Protein AF-A0A4D5REA8-F1 (afdb_monomer_lite)

InterPro domains:
  IPR026627 NADH dehydrogenase [ubiquinone] 1 beta subcomplex subunit 2, animal type [PF14813] (30-93)
  IPR026627 NADH dehydrogenase [ubiquinone] 1 beta subcomplex subunit 2, animal type [PTHR15223] (17-91)

Sequence (94 aa):
MLGSLVRSVARTRMTVKPVMQTIKRSSHDGTWYYRTPPKVNKLDEQLANVLFTFMWFWVFYHVITDYQHLTGHYIRPDGTKWTDEELGIPPLDD

Structure (mmCIF, N/CA/C/O backbone):
data_AF-A0A4D5REA8-F1
#
_entry.id   AF-A0A4D5REA8-F1
#
loop_
_atom_site.group_PDB
_atom_site.id
_atom_site.type_symbol
_atom_site.label_atom_id
_atom_site.label_alt_id
_atom_site.label_comp_id
_atom_site.label_asym_id
_atom_site.label_entity_id
_atom_site.label_seq_id
_atom_site.pdbx_PDB_ins_code
_atom_site.Cartn_x
_atom_site.Cartn_y
_atom_site.Cartn_z
_atom_site.occupancy
_atom_site.B_iso_or_equiv
_atom_site.auth_seq_id
_atom_sit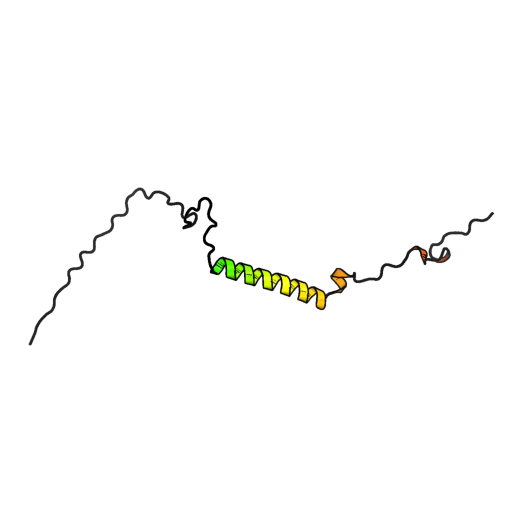e.auth_comp_id
_atom_site.auth_asym_id
_atom_site.auth_atom_id
_atom_site.pdbx_PDB_model_num
ATOM 1 N N . MET A 1 1 ? 66.738 28.137 -30.137 1.00 44.62 1 MET A N 1
ATOM 2 C CA . MET A 1 1 ? 66.410 27.358 -31.352 1.00 44.62 1 MET A CA 1
ATOM 3 C C . MET A 1 1 ? 65.010 26.783 -31.141 1.00 44.62 1 MET A C 1
ATOM 5 O O . MET A 1 1 ? 64.891 25.774 -30.475 1.00 44.62 1 MET A O 1
ATOM 9 N N . LEU A 1 2 ? 63.928 27.560 -31.266 1.00 51.62 2 LEU A N 1
ATOM 10 C CA . LEU A 1 2 ? 63.256 28.041 -32.489 1.00 51.62 2 LEU A CA 1
ATOM 11 C C . LEU A 1 2 ? 62.746 26.885 -33.374 1.00 51.62 2 LEU A C 1
ATOM 13 O O . LEU A 1 2 ? 63.517 26.295 -34.118 1.00 51.62 2 LEU A O 1
ATOM 17 N N . GLY A 1 3 ? 61.440 26.607 -33.281 1.00 49.19 3 GLY A N 1
ATOM 18 C CA . GLY A 1 3 ? 60.688 25.666 -34.122 1.00 49.19 3 GLY A CA 1
ATOM 19 C C . GLY A 1 3 ? 59.684 24.880 -33.269 1.00 49.19 3 GLY A C 1
ATOM 20 O O . GLY A 1 3 ? 60.092 24.161 -32.376 1.00 49.19 3 GLY A O 1
ATOM 21 N N . SER A 1 4 ? 58.367 24.960 -33.423 1.00 58.00 4 SER A N 1
ATOM 22 C CA . SER A 1 4 ? 57.545 25.460 -34.519 1.00 58.00 4 SER A CA 1
ATOM 23 C C . SER A 1 4 ? 56.154 25.814 -33.969 1.00 58.00 4 SER A C 1
ATOM 25 O O . SER A 1 4 ? 55.570 25.075 -33.181 1.00 58.00 4 SER A O 1
ATOM 27 N N . LEU A 1 5 ? 55.635 26.977 -34.360 1.00 59.62 5 LEU A N 1
ATOM 28 C CA . LEU A 1 5 ? 54.291 27.448 -34.026 1.00 59.62 5 LEU A CA 1
ATOM 29 C C . LEU A 1 5 ? 53.382 27.129 -35.217 1.00 59.62 5 LEU A C 1
ATOM 31 O O . LEU A 1 5 ? 53.312 27.896 -36.176 1.00 59.62 5 LEU A O 1
ATOM 35 N N . VAL A 1 6 ? 52.700 25.986 -35.181 1.00 63.47 6 VAL A N 1
ATOM 36 C CA . VAL A 1 6 ? 51.666 25.659 -36.170 1.00 63.47 6 VAL A CA 1
ATOM 37 C C . VAL A 1 6 ? 50.366 26.328 -35.725 1.00 63.47 6 VAL A C 1
ATOM 39 O O . VAL A 1 6 ? 49.702 25.878 -34.793 1.00 63.47 6 VAL A O 1
ATOM 42 N N . ARG A 1 7 ? 50.004 27.444 -36.370 1.00 60.50 7 ARG A N 1
ATOM 43 C CA . ARG A 1 7 ? 48.693 28.085 -36.183 1.00 60.50 7 ARG A CA 1
ATOM 44 C C . ARG A 1 7 ? 47.619 27.234 -36.850 1.00 60.50 7 ARG A C 1
ATOM 46 O O . ARG A 1 7 ? 47.484 27.233 -38.070 1.00 60.50 7 ARG A O 1
ATOM 53 N N . SER A 1 8 ? 46.834 26.544 -36.033 1.00 65.00 8 SER A N 1
ATOM 54 C CA . SER A 1 8 ? 45.557 25.967 -36.445 1.00 65.00 8 SER A CA 1
ATOM 55 C C . SER A 1 8 ? 44.561 27.100 -36.708 1.00 65.00 8 SER A C 1
ATOM 57 O O . SER A 1 8 ? 44.146 27.803 -35.787 1.00 65.00 8 SER A O 1
ATOM 59 N N . VAL A 1 9 ? 44.196 27.310 -37.973 1.00 66.38 9 VAL A N 1
ATOM 60 C CA . VAL A 1 9 ? 43.084 28.194 -38.340 1.00 66.38 9 VAL A CA 1
ATOM 61 C C . VAL A 1 9 ? 41.794 27.394 -38.182 1.00 66.38 9 VAL A C 1
ATOM 63 O O . VAL A 1 9 ? 41.386 26.652 -39.077 1.00 66.38 9 VAL A O 1
ATOM 66 N N . ALA A 1 10 ? 41.145 27.532 -37.027 1.00 64.56 10 ALA A N 1
ATOM 67 C CA . ALA A 1 10 ? 39.793 27.033 -36.836 1.00 64.56 10 ALA A CA 1
ATOM 68 C C . ALA A 1 10 ? 38.840 27.854 -37.719 1.00 64.56 10 ALA A C 1
ATOM 70 O O . ALA A 1 10 ? 38.573 29.026 -37.459 1.00 64.56 10 ALA A O 1
ATOM 71 N N . ARG A 1 11 ? 38.331 27.247 -38.796 1.00 65.31 11 ARG A N 1
ATOM 72 C CA . ARG A 1 11 ? 37.222 27.817 -39.568 1.00 65.31 11 ARG A CA 1
ATOM 73 C C . ARG A 1 11 ? 35.955 27.705 -38.728 1.00 65.31 11 ARG A C 1
ATOM 75 O O . ARG A 1 11 ? 35.306 26.662 -38.725 1.00 65.31 11 ARG A O 1
ATOM 82 N N . THR A 1 12 ? 35.598 28.772 -38.022 1.00 64.50 12 THR A N 1
ATOM 83 C CA . THR A 1 12 ? 34.307 28.864 -37.337 1.00 64.50 12 THR A CA 1
ATOM 84 C C . THR A 1 12 ? 33.213 28.934 -38.397 1.00 64.50 12 THR A C 1
ATOM 86 O O . THR A 1 12 ? 32.947 29.981 -38.984 1.00 64.50 12 THR A O 1
ATOM 89 N N . ARG A 1 13 ? 32.599 27.791 -38.707 1.00 66.12 13 ARG A N 1
ATOM 90 C CA . ARG A 1 13 ? 31.448 27.733 -39.606 1.00 66.12 13 ARG A CA 1
ATOM 91 C C . ARG A 1 13 ? 30.261 28.329 -38.847 1.00 66.12 13 ARG A C 1
ATOM 93 O O . ARG A 1 13 ? 29.695 27.674 -37.975 1.00 66.12 13 ARG A O 1
ATOM 100 N N . MET A 1 14 ? 29.914 29.584 -39.131 1.00 63.69 14 MET A N 1
ATOM 101 C CA . MET A 1 14 ? 28.695 30.183 -38.586 1.00 63.69 14 MET A CA 1
ATOM 102 C C . MET A 1 14 ? 27.501 29.335 -39.030 1.00 63.69 14 MET A C 1
ATOM 104 O O . MET A 1 14 ? 27.218 29.208 -40.221 1.00 63.69 14 MET A O 1
ATOM 108 N N . THR A 1 15 ? 26.836 28.701 -38.068 1.00 70.69 15 THR A N 1
ATOM 109 C CA . THR A 1 15 ? 25.658 27.874 -38.332 1.00 70.69 15 THR A CA 1
ATOM 110 C C . THR A 1 15 ? 24.465 28.808 -38.485 1.00 70.69 15 THR A C 1
ATOM 112 O O . THR A 1 15 ? 23.892 29.260 -37.496 1.00 70.69 15 THR A O 1
ATOM 115 N N . VAL A 1 16 ? 24.118 29.135 -39.730 1.00 70.75 16 VAL A N 1
ATOM 116 C CA . VAL A 1 16 ? 22.901 2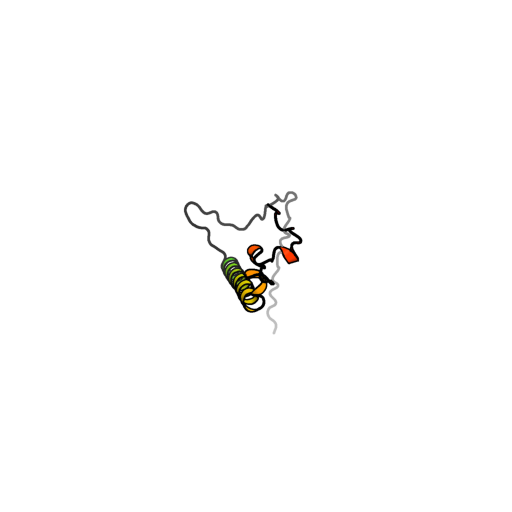9.890 -40.050 1.00 70.75 16 VAL A CA 1
ATOM 117 C C . VAL A 1 16 ? 21.706 29.005 -39.701 1.00 70.75 16 VAL A C 1
ATOM 119 O O . VAL A 1 16 ? 21.484 27.976 -40.340 1.00 70.75 16 VAL A O 1
ATOM 122 N N . LYS A 1 17 ? 20.960 29.362 -38.652 1.00 68.50 17 LYS A N 1
ATOM 123 C CA . LYS A 1 17 ? 19.714 28.665 -38.312 1.00 68.50 17 LYS A CA 1
ATOM 124 C C . LYS A 1 17 ? 18.625 29.092 -39.309 1.00 68.50 17 LYS A C 1
ATOM 126 O O . LYS A 1 17 ? 18.482 30.291 -39.542 1.00 68.50 17 LYS A O 1
ATOM 131 N N . PRO A 1 18 ? 17.876 28.153 -39.912 1.00 74.94 18 PRO A N 1
ATOM 132 C CA . PRO A 1 18 ? 16.842 28.493 -40.884 1.00 74.94 18 PRO A CA 1
ATOM 133 C C . PRO A 1 18 ? 15.679 29.240 -40.215 1.00 74.94 18 PRO A C 1
ATOM 135 O O . PRO A 1 18 ? 15.299 28.920 -39.090 1.00 74.94 18 PRO A O 1
ATOM 138 N N . VAL A 1 19 ? 15.105 30.208 -40.940 1.00 74.25 19 VAL A N 1
ATOM 139 C CA . VAL A 1 19 ? 14.015 31.105 -40.493 1.00 74.25 19 VAL A CA 1
ATOM 140 C C . VAL A 1 19 ? 12.754 30.343 -40.065 1.00 74.25 19 VAL A C 1
ATOM 142 O O . VAL A 1 19 ? 12.007 30.819 -39.216 1.00 74.25 19 VAL A O 1
ATOM 145 N N . MET A 1 20 ? 12.535 29.136 -40.593 1.00 72.38 20 MET A N 1
ATOM 146 C CA . MET A 1 20 ? 11.404 28.289 -40.229 1.00 72.38 20 MET A CA 1
ATOM 147 C C . MET A 1 20 ? 11.898 27.034 -39.508 1.00 72.38 20 MET A C 1
ATOM 149 O O . MET A 1 20 ? 12.330 26.064 -40.130 1.00 72.38 20 MET A O 1
ATOM 153 N N . GLN A 1 21 ? 11.845 27.049 -38.177 1.00 71.44 21 GLN A N 1
ATOM 154 C CA . GLN A 1 21 ? 12.022 25.839 -37.380 1.00 71.44 21 GLN A CA 1
ATOM 155 C C . GLN A 1 21 ? 10.660 25.157 -37.232 1.00 71.44 21 GLN A C 1
ATOM 157 O O . GLN A 1 21 ? 9.743 25.708 -36.630 1.00 71.44 21 GLN A O 1
ATOM 162 N N . THR A 1 22 ? 10.513 23.954 -37.792 1.00 75.81 22 THR A N 1
ATOM 163 C CA . THR A 1 22 ? 9.340 23.113 -37.511 1.00 75.81 22 THR A CA 1
ATOM 164 C C . THR A 1 22 ? 9.280 22.831 -36.013 1.00 75.81 22 THR A C 1
ATOM 166 O O . THR A 1 22 ? 10.289 22.456 -35.411 1.00 75.81 22 THR A O 1
ATOM 169 N N . ILE A 1 23 ? 8.096 22.986 -35.416 1.00 73.44 23 ILE A N 1
ATOM 170 C CA . ILE A 1 23 ? 7.838 22.623 -34.021 1.00 73.44 23 ILE A CA 1
ATOM 171 C C . ILE A 1 23 ? 8.017 21.104 -33.895 1.00 73.44 23 ILE A C 1
ATOM 173 O O . ILE A 1 23 ? 7.115 20.325 -34.203 1.00 73.44 23 ILE A O 1
ATOM 177 N N . LYS A 1 24 ? 9.201 20.662 -33.461 1.00 71.25 24 LYS A N 1
ATOM 178 C CA . LYS A 1 24 ? 9.440 19.262 -33.106 1.00 71.25 24 LYS A CA 1
ATOM 179 C C . LYS A 1 24 ? 8.760 19.015 -31.763 1.00 71.25 24 LYS A C 1
ATOM 181 O O . LYS A 1 24 ? 9.245 19.480 -30.735 1.00 71.25 24 LYS A O 1
ATOM 186 N N . ARG A 1 25 ? 7.641 18.284 -31.757 1.00 67.81 25 ARG A N 1
ATOM 187 C CA . ARG A 1 25 ? 7.055 17.780 -30.509 1.00 67.81 25 ARG A CA 1
ATOM 188 C C . ARG A 1 25 ? 8.057 16.828 -29.859 1.00 67.81 25 ARG A C 1
ATOM 190 O O . ARG A 1 25 ? 8.303 15.740 -30.365 1.00 67.81 25 ARG A O 1
ATOM 197 N N . SER A 1 26 ? 8.627 17.236 -28.732 1.00 65.06 26 SER A N 1
ATOM 198 C CA . SER A 1 26 ? 9.420 16.388 -27.836 1.00 65.06 26 SER A CA 1
ATOM 199 C C . SER A 1 26 ? 8.510 15.501 -26.979 1.00 65.06 26 SER A C 1
ATOM 201 O O . SER A 1 26 ? 8.683 15.391 -25.768 1.00 65.06 26 SER A O 1
ATOM 203 N N . SER A 1 27 ? 7.478 14.917 -27.587 1.00 62.41 27 SER A N 1
ATOM 204 C CA . SER A 1 27 ? 6.582 13.981 -26.920 1.00 62.41 27 SER A CA 1
ATOM 205 C C . SER A 1 27 ? 7.282 12.630 -26.845 1.00 62.41 27 SER A C 1
ATOM 207 O O . SER A 1 27 ? 7.118 11.834 -27.759 1.00 62.41 27 SER A O 1
ATOM 209 N N . HIS A 1 28 ? 8.060 12.441 -25.774 1.00 60.09 28 HIS A N 1
ATOM 210 C CA . HIS A 1 28 ? 8.781 11.227 -25.380 1.00 60.09 28 HIS A CA 1
ATOM 211 C C . HIS A 1 28 ? 9.749 10.682 -26.450 1.00 60.09 28 HIS A C 1
ATOM 213 O O . HIS A 1 28 ? 9.377 10.430 -27.591 1.00 60.09 28 HIS A O 1
ATOM 219 N N . ASP A 1 29 ? 11.004 10.422 -26.087 1.00 60.25 29 ASP A N 1
ATOM 220 C CA . ASP A 1 29 ? 11.995 9.775 -26.972 1.00 60.25 29 ASP A CA 1
ATOM 221 C C . ASP A 1 29 ? 11.711 8.256 -27.105 1.00 60.25 29 ASP A C 1
ATOM 223 O O . ASP A 1 29 ? 12.575 7.394 -26.962 1.00 60.25 29 ASP A O 1
ATOM 227 N N . GLY A 1 30 ? 10.426 7.912 -27.243 1.00 66.88 30 GLY A N 1
ATOM 228 C CA . GLY A 1 30 ? 9.886 6.570 -27.134 1.00 66.88 30 GLY A CA 1
ATOM 229 C C . GLY A 1 30 ? 10.010 5.820 -28.448 1.00 66.88 30 GLY A C 1
ATOM 230 O O . GLY A 1 30 ? 9.375 6.160 -29.445 1.00 66.88 30 GLY A O 1
ATOM 231 N N . THR A 1 31 ? 10.804 4.757 -28.433 1.00 73.44 31 THR A N 1
ATOM 232 C CA . THR A 1 31 ? 10.768 3.724 -29.469 1.00 73.44 31 THR A CA 1
ATOM 233 C C . THR A 1 31 ? 9.361 3.122 -29.517 1.00 73.44 31 THR A C 1
ATOM 235 O O . THR A 1 31 ? 8.777 2.830 -28.476 1.00 73.44 31 THR A O 1
ATOM 238 N N . TRP A 1 32 ? 8.799 2.951 -30.713 1.00 77.12 32 TRP A N 1
ATOM 239 C CA . TRP A 1 32 ? 7.482 2.337 -30.888 1.00 77.12 32 TRP A CA 1
ATOM 240 C C . TRP A 1 32 ? 7.609 0.81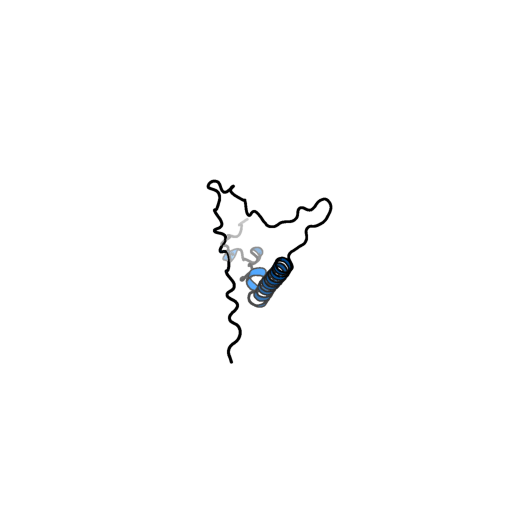4 -30.841 1.00 77.12 32 TRP A C 1
ATOM 242 O O . TRP A 1 32 ? 8.529 0.250 -31.434 1.00 77.12 32 TRP A O 1
ATOM 252 N N . TYR A 1 33 ? 6.678 0.149 -30.160 1.00 82.31 33 TYR A N 1
ATOM 253 C CA . TYR A 1 33 ? 6.656 -1.307 -30.013 1.00 82.31 33 TYR A CA 1
ATOM 254 C C . TYR A 1 33 ? 5.371 -1.878 -30.625 1.00 82.31 33 TYR A C 1
ATOM 256 O O . TYR A 1 33 ? 4.299 -1.296 -30.471 1.00 82.31 33 TYR A O 1
ATOM 264 N N . TYR A 1 34 ? 5.463 -3.029 -31.300 1.00 87.50 34 TYR A N 1
ATOM 265 C CA . TYR A 1 34 ? 4.309 -3.756 -31.836 1.00 87.50 34 TYR A CA 1
ATOM 266 C C . TYR A 1 34 ? 4.398 -5.234 -31.462 1.00 87.50 34 TYR A C 1
ATOM 268 O O . TYR A 1 34 ? 5.399 -5.883 -31.749 1.00 87.50 34 TYR A O 1
ATOM 276 N N . ARG A 1 35 ? 3.345 -5.762 -30.820 1.00 89.00 35 ARG A N 1
ATOM 277 C CA . ARG A 1 35 ? 3.261 -7.149 -30.307 1.00 89.00 35 ARG A CA 1
ATOM 278 C C . ARG A 1 35 ? 4.386 -7.551 -29.339 1.00 89.00 35 ARG A C 1
ATOM 280 O O . ARG A 1 35 ? 4.548 -8.730 -29.047 1.00 89.00 35 ARG A O 1
ATOM 287 N N . THR A 1 36 ? 5.125 -6.579 -28.812 1.00 89.81 36 THR A N 1
ATOM 288 C CA . THR A 1 36 ? 6.181 -6.765 -27.811 1.00 89.81 36 THR A CA 1
ATOM 289 C C . THR A 1 36 ? 5.985 -5.765 -26.677 1.00 89.81 36 THR A C 1
ATOM 291 O O . THR A 1 36 ? 5.599 -4.625 -26.959 1.00 89.81 36 THR A O 1
ATOM 294 N N . PRO A 1 37 ? 6.265 -6.135 -25.417 1.00 87.44 37 PRO A N 1
ATOM 295 C CA . PRO A 1 37 ? 6.205 -5.183 -24.316 1.00 87.44 37 PRO A CA 1
ATOM 296 C C . PRO A 1 37 ? 7.239 -4.059 -24.513 1.00 87.44 37 PRO A C 1
ATOM 298 O O . PRO A 1 37 ? 8.323 -4.313 -25.053 1.00 87.44 37 PRO A O 1
ATOM 301 N N . PRO A 1 38 ? 6.924 -2.819 -24.101 1.00 86.00 38 PRO A N 1
ATOM 302 C CA . PRO A 1 38 ? 7.870 -1.717 -24.166 1.00 86.00 38 PRO A CA 1
ATOM 303 C C . PRO A 1 38 ? 9.018 -1.932 -23.178 1.00 86.00 38 PRO A C 1
ATOM 305 O O . PRO A 1 38 ? 8.851 -2.549 -22.125 1.00 86.00 38 PRO A O 1
ATOM 308 N N . LYS A 1 39 ? 10.195 -1.389 -23.497 1.00 86.38 39 LYS A N 1
ATOM 309 C CA . LYS A 1 39 ? 11.297 -1.334 -22.533 1.00 86.38 39 LYS A CA 1
ATOM 310 C C . LYS A 1 39 ? 10.920 -0.366 -21.416 1.00 86.38 39 LYS A C 1
ATOM 312 O O . LYS A 1 39 ? 10.633 0.797 -21.684 1.00 86.38 39 LYS A O 1
ATOM 317 N N . VAL A 1 40 ? 10.937 -0.856 -20.184 1.00 85.56 40 VAL A N 1
ATOM 318 C CA . VAL A 1 40 ? 10.713 -0.039 -18.990 1.00 85.56 40 VAL A CA 1
ATOM 319 C C . VAL A 1 40 ? 12.027 0.639 -18.610 1.00 85.56 40 VAL A C 1
ATOM 321 O O . VAL A 1 40 ? 13.097 0.026 -18.677 1.00 85.56 40 VAL A O 1
ATOM 324 N N . ASN A 1 41 ? 11.968 1.914 -18.227 1.00 89.25 41 ASN A N 1
ATOM 325 C CA . ASN A 1 41 ? 13.135 2.581 -17.666 1.00 89.25 41 ASN A CA 1
ATOM 326 C C . ASN A 1 41 ? 13.404 2.017 -16.270 1.00 89.25 41 ASN A C 1
ATOM 328 O O . ASN A 1 41 ? 12.514 1.986 -15.424 1.00 89.25 41 ASN A O 1
ATOM 332 N N . LYS A 1 42 ? 14.655 1.641 -15.993 1.00 91.31 42 LYS A N 1
ATOM 333 C CA . LYS A 1 42 ? 15.038 1.089 -14.682 1.00 91.31 42 LYS A CA 1
ATOM 334 C C . LYS A 1 42 ? 14.750 2.050 -13.524 1.00 91.31 42 LYS A C 1
ATOM 336 O O . LYS A 1 42 ? 14.451 1.597 -12.427 1.00 91.31 42 LYS A O 1
ATOM 341 N N . LEU A 1 43 ? 14.839 3.359 -13.769 1.00 93.00 43 LEU A N 1
ATOM 342 C CA . LEU A 1 43 ? 14.525 4.379 -12.766 1.00 93.00 43 LEU A CA 1
ATOM 343 C C . LEU A 1 43 ? 13.033 4.398 -12.425 1.00 93.00 43 LEU A C 1
ATOM 345 O O . LEU A 1 43 ? 12.693 4.465 -11.249 1.00 93.00 43 LEU A O 1
ATOM 349 N N . ASP A 1 44 ? 12.164 4.279 -13.430 1.00 92.38 44 ASP A N 1
ATOM 350 C CA . ASP A 1 44 ? 10.713 4.256 -13.228 1.00 92.38 44 ASP A CA 1
ATOM 351 C C . ASP A 1 44 ? 10.303 3.003 -12.441 1.00 92.38 44 ASP A C 1
ATOM 353 O O . ASP A 1 44 ? 9.508 3.083 -11.509 1.00 92.38 44 ASP A O 1
ATOM 357 N N . GLU A 1 45 ? 10.907 1.853 -12.757 1.00 94.56 45 GLU A N 1
ATOM 358 C CA . GLU A 1 45 ? 10.686 0.597 -12.032 1.00 94.56 45 GLU A CA 1
ATOM 359 C C . GLU A 1 45 ? 11.170 0.675 -10.574 1.00 94.56 45 GLU A C 1
ATOM 361 O O . GLU A 1 45 ? 10.455 0.290 -9.648 1.00 94.56 45 GLU A O 1
ATOM 366 N N . GLN A 1 46 ? 12.368 1.220 -10.342 1.00 96.81 46 GLN A N 1
ATOM 367 C CA . GLN A 1 46 ? 12.897 1.422 -8.991 1.00 96.81 46 GLN A CA 1
ATOM 368 C C . GLN A 1 46 ? 12.029 2.383 -8.179 1.00 96.81 46 GLN A C 1
ATOM 370 O O . GLN A 1 46 ? 11.724 2.100 -7.021 1.00 96.81 46 GLN A O 1
ATOM 375 N N . LEU A 1 47 ? 11.598 3.491 -8.783 1.00 97.50 47 LEU A N 1
ATOM 376 C CA . LEU A 1 47 ? 10.724 4.458 -8.134 1.00 97.50 47 LEU A CA 1
ATOM 377 C C . LEU A 1 47 ? 9.374 3.828 -7.777 1.00 97.50 47 LEU A C 1
ATOM 379 O O . LEU A 1 47 ? 8.905 4.004 -6.655 1.00 97.50 47 LEU A O 1
ATOM 383 N N . ALA A 1 48 ? 8.786 3.045 -8.686 1.00 96.75 48 ALA A N 1
ATOM 384 C CA . ALA A 1 48 ? 7.549 2.316 -8.422 1.00 96.75 48 ALA A CA 1
ATOM 385 C C . ALA A 1 48 ? 7.695 1.373 -7.215 1.00 96.75 48 ALA A C 1
ATOM 387 O O . ALA A 1 48 ? 6.852 1.388 -6.318 1.00 96.75 48 ALA A O 1
ATOM 388 N N . ASN A 1 49 ? 8.795 0.620 -7.140 1.00 97.44 49 ASN A N 1
ATOM 389 C CA . ASN A 1 49 ? 9.066 -0.290 -6.025 1.00 97.44 49 ASN A CA 1
ATOM 390 C C . ASN A 1 49 ? 9.257 0.445 -4.689 1.00 97.44 49 ASN A C 1
ATOM 392 O O . ASN A 1 49 ? 8.749 0.000 -3.656 1.00 97.44 49 ASN A O 1
ATOM 396 N N . VAL A 1 50 ? 9.955 1.585 -4.693 1.00 98.19 50 VAL A N 1
ATOM 397 C CA . VAL A 1 50 ? 10.154 2.410 -3.490 1.00 98.19 50 VAL A CA 1
ATOM 398 C C . VAL A 1 50 ? 8.830 2.989 -3.001 1.00 98.19 50 VAL A C 1
ATOM 400 O O . VAL A 1 50 ? 8.522 2.883 -1.815 1.00 98.19 50 VAL A O 1
ATOM 403 N N . LEU A 1 51 ? 8.017 3.544 -3.904 1.00 98.00 51 LEU A N 1
ATOM 404 C CA . LEU A 1 51 ? 6.706 4.097 -3.560 1.00 98.00 51 LEU A CA 1
ATOM 405 C C . LEU A 1 51 ? 5.761 3.019 -3.025 1.00 98.00 51 LEU A C 1
ATOM 407 O O . LEU A 1 51 ? 5.087 3.243 -2.021 1.00 98.00 51 LEU A O 1
ATOM 411 N N . PHE A 1 52 ? 5.751 1.837 -3.644 1.00 97.94 52 PHE A N 1
ATOM 412 C CA . PHE A 1 52 ? 4.949 0.707 -3.183 1.00 97.94 52 PHE A CA 1
ATOM 413 C C . PHE A 1 52 ? 5.358 0.258 -1.776 1.00 97.94 52 PHE A C 1
ATOM 415 O O . PHE A 1 52 ? 4.507 0.080 -0.905 1.00 97.94 52 PHE A O 1
ATOM 422 N N . THR A 1 53 ? 6.663 0.132 -1.532 1.00 98.19 53 THR A N 1
ATOM 423 C CA . THR A 1 53 ? 7.196 -0.256 -0.218 1.00 98.19 53 THR A CA 1
ATOM 424 C C . THR A 1 53 ? 6.866 0.793 0.840 1.00 98.19 53 THR A C 1
ATOM 426 O O . THR A 1 53 ? 6.428 0.444 1.933 1.00 98.19 53 THR A O 1
ATOM 429 N N . PHE A 1 54 ? 7.020 2.078 0.513 1.00 98.25 54 PHE A N 1
ATOM 430 C CA . PHE A 1 54 ? 6.707 3.178 1.421 1.00 98.25 54 PHE A CA 1
ATOM 431 C C . PHE A 1 54 ? 5.214 3.240 1.767 1.00 98.25 54 PHE A C 1
ATOM 433 O O . PHE A 1 54 ? 4.863 3.388 2.935 1.00 98.25 54 PHE A O 1
ATOM 440 N N . MET A 1 55 ? 4.334 3.063 0.775 1.00 97.69 55 MET A N 1
ATOM 441 C CA . MET A 1 55 ? 2.886 3.016 0.983 1.00 97.69 55 MET A CA 1
ATOM 442 C C . MET A 1 55 ? 2.502 1.902 1.963 1.00 97.69 55 MET A C 1
ATOM 444 O O . MET A 1 55 ? 1.781 2.150 2.926 1.00 97.69 55 MET A O 1
ATOM 448 N N . TRP A 1 56 ? 3.005 0.682 1.755 1.00 96.31 56 TRP A N 1
ATOM 449 C CA . TRP A 1 56 ? 2.693 -0.442 2.641 1.00 96.31 56 TRP A CA 1
ATOM 450 C C . TRP A 1 56 ? 3.322 -0.312 4.022 1.00 96.31 56 TRP A C 1
ATOM 452 O O . TRP A 1 56 ? 2.664 -0.617 5.014 1.00 96.31 56 TRP A O 1
ATOM 462 N N . PHE A 1 57 ? 4.555 0.189 4.106 1.00 96.62 57 PHE A N 1
ATOM 463 C CA . PHE A 1 57 ? 5.170 0.539 5.382 1.00 96.62 57 PHE A CA 1
ATOM 464 C C . PHE A 1 57 ? 4.282 1.510 6.171 1.00 96.62 57 PHE A C 1
ATOM 466 O O . PHE A 1 57 ? 4.013 1.265 7.344 1.00 96.62 57 PHE A O 1
ATOM 473 N N . TRP A 1 58 ? 3.774 2.563 5.522 1.00 95.50 58 TRP A N 1
ATOM 474 C CA . TRP A 1 58 ? 2.898 3.546 6.157 1.00 95.50 58 TRP A CA 1
ATOM 475 C C . TRP A 1 58 ? 1.600 2.922 6.674 1.00 95.50 58 TRP A C 1
ATOM 477 O O . TRP A 1 58 ? 1.202 3.196 7.807 1.00 95.50 58 TRP A O 1
ATOM 487 N N . VAL A 1 59 ? 0.967 2.057 5.872 1.00 94.25 59 VAL A N 1
ATOM 488 C CA . VAL A 1 59 ? -0.236 1.318 6.279 1.00 94.25 59 VAL A CA 1
ATOM 489 C C . VAL A 1 59 ? 0.064 0.463 7.506 1.00 94.25 59 VAL A C 1
ATOM 491 O O . VAL A 1 59 ? -0.594 0.627 8.527 1.00 94.25 59 VAL A O 1
ATOM 494 N N . PHE A 1 60 ? 1.074 -0.407 7.455 1.00 95.19 60 PHE A N 1
ATOM 495 C CA . PHE A 1 60 ? 1.376 -1.302 8.575 1.00 95.19 60 PHE A CA 1
ATOM 496 C C . PHE A 1 60 ? 1.797 -0.557 9.838 1.00 95.19 60 PHE A C 1
ATOM 498 O O . PHE A 1 60 ? 1.399 -0.954 10.932 1.00 95.19 60 PHE A O 1
ATOM 505 N N . TYR A 1 61 ? 2.541 0.539 9.693 1.00 95.06 61 TYR A N 1
ATOM 506 C CA . TYR A 1 61 ? 2.882 1.408 10.811 1.00 95.06 61 TYR A CA 1
ATOM 507 C C . TYR A 1 61 ? 1.618 1.915 11.519 1.00 95.06 61 TYR A C 1
ATOM 509 O O . TYR A 1 61 ? 1.481 1.691 12.718 1.00 95.06 61 TYR A O 1
ATOM 517 N N . HIS A 1 62 ? 0.651 2.472 10.780 1.00 93.38 62 HIS A N 1
ATOM 518 C CA . HIS A 1 62 ? -0.595 2.994 11.361 1.00 93.38 62 HIS A CA 1
ATOM 519 C C . HIS A 1 62 ? -1.526 1.907 11.896 1.00 93.38 62 HIS A C 1
ATOM 521 O O . HIS A 1 62 ? -2.264 2.145 12.846 1.00 93.38 62 HIS A O 1
ATOM 527 N N . VAL A 1 63 ? -1.484 0.697 11.335 1.00 93.44 63 VAL A N 1
ATOM 528 C CA . VAL A 1 63 ? -2.225 -0.437 11.902 1.00 93.44 63 VAL A CA 1
ATOM 529 C C . VAL A 1 63 ? -1.693 -0.806 13.289 1.00 93.44 63 VAL A C 1
ATOM 531 O O . VAL A 1 63 ? -2.486 -1.158 14.158 1.00 93.44 63 VAL A O 1
ATOM 534 N N . ILE A 1 64 ? -0.377 -0.720 13.509 1.00 92.00 64 ILE A N 1
ATOM 535 C CA . ILE A 1 64 ? 0.243 -1.037 14.803 1.00 92.00 64 ILE A CA 1
ATOM 536 C C . ILE A 1 64 ? 0.102 0.128 15.791 1.00 92.00 64 ILE A C 1
ATOM 538 O O . ILE A 1 64 ? -0.220 -0.112 16.953 1.00 92.00 64 ILE A O 1
ATOM 542 N N . THR A 1 65 ? 0.344 1.373 15.364 1.00 92.44 65 THR A N 1
ATOM 543 C CA . THR A 1 65 ? 0.286 2.542 16.259 1.00 92.44 65 THR A CA 1
ATOM 544 C C . THR A 1 65 ? -1.141 2.951 16.593 1.00 92.44 65 THR A C 1
ATOM 546 O O . THR A 1 65 ? -1.437 3.229 17.751 1.00 92.44 65 THR A O 1
ATOM 549 N N . ASP A 1 66 ? -2.035 2.930 15.604 1.00 87.62 66 ASP A N 1
ATOM 550 C CA . ASP A 1 66 ? -3.378 3.498 15.696 1.00 87.62 66 ASP A CA 1
ATOM 551 C C . ASP A 1 66 ? -4.459 2.488 15.291 1.00 87.62 66 ASP A C 1
ATOM 553 O O . ASP A 1 66 ? -5.392 2.797 14.541 1.00 87.62 66 ASP A O 1
ATOM 557 N N . TYR A 1 67 ? -4.369 1.274 15.844 1.00 87.44 67 TYR A N 1
ATOM 558 C CA . TYR A 1 67 ? -5.302 0.170 15.583 1.00 87.44 67 TYR A CA 1
ATOM 559 C C . TYR A 1 67 ? -6.783 0.535 15.810 1.00 87.44 67 TYR A C 1
ATOM 561 O O . TYR A 1 67 ? -7.680 -0.038 15.189 1.00 87.44 67 TYR A O 1
ATOM 569 N N . GLN A 1 68 ? -7.046 1.538 16.651 1.00 83.31 68 GLN A N 1
ATOM 570 C CA . GLN A 1 68 ? -8.392 2.026 16.951 1.00 83.31 68 GLN A CA 1
ATOM 571 C C . GLN A 1 68 ? -9.145 2.567 15.723 1.00 83.31 68 GLN A C 1
ATOM 573 O O . GLN A 1 68 ? -10.373 2.525 15.709 1.00 83.31 68 GLN A O 1
ATOM 578 N N . HIS A 1 69 ? -8.451 3.022 14.672 1.00 82.75 69 HIS A N 1
ATOM 579 C CA . HIS A 1 69 ? -9.114 3.442 13.430 1.00 82.75 69 HIS A CA 1
ATOM 580 C C . HIS A 1 69 ? -9.765 2.269 12.687 1.00 82.75 69 HIS A C 1
ATOM 582 O O . HIS A 1 69 ? -10.722 2.470 11.941 1.00 82.75 69 HIS A O 1
ATOM 588 N N . LEU A 1 70 ? -9.261 1.046 12.884 1.00 84.81 70 LEU A N 1
ATOM 589 C CA . LEU A 1 70 ? -9.811 -0.159 12.267 1.00 84.81 70 LEU A CA 1
ATOM 590 C C . LEU A 1 70 ? -10.909 -0.792 13.122 1.00 84.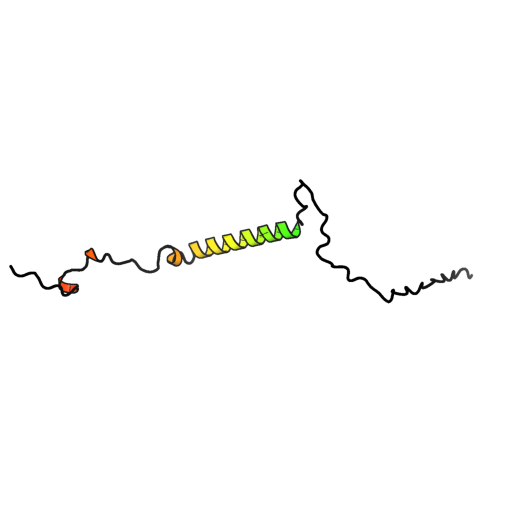81 70 LEU A C 1
ATOM 592 O O . LEU A 1 70 ? -11.930 -1.216 12.588 1.00 84.81 70 LEU A O 1
ATOM 596 N N . THR A 1 71 ? -10.710 -0.873 14.438 1.00 83.25 71 THR A N 1
ATOM 597 C CA . THR A 1 71 ? -11.653 -1.546 15.349 1.00 83.25 71 THR A CA 1
ATOM 598 C C . THR A 1 71 ? -12.712 -0.632 15.949 1.00 83.25 71 THR A C 1
ATOM 600 O O . THR A 1 71 ? -13.666 -1.120 16.553 1.00 83.25 71 THR A O 1
ATOM 603 N N . GLY A 1 72 ? -12.584 0.678 15.748 1.00 83.88 72 GLY A N 1
ATOM 604 C CA . GLY A 1 72 ? -13.415 1.686 16.383 1.00 83.88 72 GLY A CA 1
ATOM 605 C C . GLY A 1 72 ? -12.888 2.063 17.768 1.00 83.88 72 GLY A C 1
ATOM 606 O O . GLY A 1 72 ? -12.415 1.231 18.538 1.00 83.88 72 GLY A O 1
ATOM 607 N N . HIS A 1 73 ? -12.991 3.349 18.102 1.00 81.06 73 HIS A N 1
ATOM 608 C CA . HIS A 1 73 ? -12.524 3.874 19.389 1.00 81.06 73 HIS A CA 1
ATOM 609 C C . HIS A 1 73 ? -13.432 3.493 20.565 1.00 81.06 73 HIS A C 1
ATOM 611 O O . HIS A 1 73 ? -12.984 3.493 21.709 1.00 81.06 73 HIS A O 1
ATOM 617 N N . TYR A 1 74 ? -14.709 3.204 20.302 1.00 81.19 74 TYR A N 1
ATOM 618 C CA . TYR A 1 74 ? -15.712 2.987 21.338 1.00 81.19 74 TYR A CA 1
ATOM 619 C C . TYR A 1 74 ? -16.477 1.687 21.115 1.00 81.19 74 TYR A C 1
ATOM 621 O O . TYR A 1 74 ? -16.865 1.354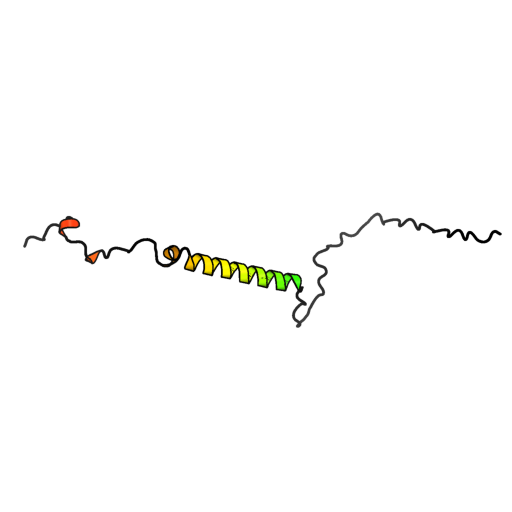 19.993 1.00 81.19 74 TYR A O 1
ATOM 629 N N . ILE A 1 75 ? -16.717 0.970 22.211 1.00 82.06 75 ILE A N 1
ATOM 630 C CA . ILE A 1 75 ? -17.531 -0.243 22.217 1.00 82.06 75 ILE A CA 1
ATOM 631 C C . ILE A 1 75 ? -18.977 0.181 21.988 1.00 82.06 75 ILE A C 1
ATOM 633 O O . ILE A 1 75 ? -19.539 0.930 22.780 1.00 82.06 75 ILE A O 1
ATOM 637 N N . ARG A 1 76 ? -19.598 -0.301 20.912 1.00 79.81 76 ARG A N 1
ATOM 638 C CA . ARG A 1 76 ? -21.017 -0.038 20.670 1.00 79.81 76 ARG A CA 1
ATOM 639 C C . ARG A 1 76 ? -21.844 -0.702 21.783 1.00 79.81 76 ARG A C 1
ATOM 641 O O . ARG A 1 76 ? -21.762 -1.925 21.905 1.00 79.81 76 ARG A O 1
ATOM 648 N N . PRO A 1 77 ? -22.614 0.057 22.586 1.00 80.06 77 PRO A N 1
ATOM 649 C CA . PRO A 1 77 ? -23.487 -0.541 23.580 1.00 80.06 77 PRO A CA 1
ATOM 650 C C . PRO A 1 77 ? -24.576 -1.338 22.863 1.00 80.06 77 PRO A C 1
ATOM 652 O O . PRO A 1 77 ? -25.070 -0.943 21.805 1.00 80.06 77 PRO A O 1
ATOM 655 N N . ASP A 1 78 ? -24.914 -2.488 23.431 1.00 82.81 78 ASP A N 1
ATOM 656 C CA . ASP A 1 78 ? -26.005 -3.321 22.948 1.00 82.81 78 ASP A CA 1
ATOM 657 C C . ASP A 1 78 ? -27.330 -2.712 23.421 1.00 82.81 78 ASP A C 1
ATOM 659 O O . ASP A 1 78 ? -27.581 -2.642 24.624 1.00 82.81 78 ASP A O 1
ATOM 663 N N . GLY A 1 79 ? -28.153 -2.241 22.479 1.00 80.00 79 GLY A N 1
ATOM 664 C CA . GLY A 1 79 ? -29.409 -1.544 22.776 1.00 80.00 79 GLY A CA 1
ATOM 665 C C . GLY A 1 79 ? -30.462 -2.427 23.449 1.00 80.00 79 GLY A C 1
ATOM 666 O O . GLY A 1 79 ? -31.395 -1.907 24.043 1.00 80.00 79 GLY A O 1
ATOM 667 N N . THR A 1 80 ? -30.299 -3.754 23.402 1.00 78.81 80 THR A N 1
ATOM 668 C CA . THR A 1 80 ? -31.198 -4.703 24.085 1.00 78.81 80 THR A CA 1
ATOM 669 C C . THR A 1 80 ? -30.905 -4.864 25.574 1.00 78.81 80 THR A C 1
ATOM 671 O O . THR A 1 80 ? -31.692 -5.475 26.289 1.00 78.81 80 THR A O 1
ATOM 674 N N . LYS A 1 81 ? -29.774 -4.333 26.054 1.00 80.38 81 LYS A N 1
ATOM 675 C CA . LYS A 1 81 ? -29.394 -4.391 27.473 1.00 80.38 81 LYS A CA 1
ATOM 676 C C . LYS A 1 81 ? -29.915 -3.210 28.285 1.00 80.38 81 LYS A C 1
ATOM 678 O O . LYS A 1 81 ? -29.711 -3.196 29.495 1.00 80.38 81 LYS A O 1
ATOM 683 N N . TRP A 1 82 ? -30.510 -2.213 27.636 1.00 82.00 82 TRP A N 1
ATOM 684 C CA . TRP A 1 82 ? -31.110 -1.079 28.332 1.00 82.00 82 TRP A CA 1
ATOM 685 C C . TRP A 1 82 ? -32.396 -1.535 29.006 1.00 82.00 82 TRP A C 1
ATOM 687 O O . TRP A 1 82 ? -33.191 -2.252 28.401 1.00 82.00 82 TRP A O 1
ATOM 697 N N . THR A 1 83 ? -32.569 -1.169 30.272 1.00 82.88 83 THR A N 1
ATOM 698 C CA . THR A 1 83 ? -33.788 -1.499 31.009 1.00 82.88 83 THR A CA 1
ATOM 699 C C . THR A 1 83 ? -34.913 -0.557 30.592 1.00 82.88 83 THR A C 1
ATOM 701 O O . THR A 1 83 ? -34.679 0.612 30.277 1.00 82.88 83 THR A O 1
ATOM 704 N N . ASP A 1 84 ? -36.150 -1.049 30.621 1.00 83.12 84 ASP A N 1
ATOM 705 C CA . ASP A 1 84 ? -37.332 -0.246 30.282 1.00 83.12 84 ASP A CA 1
ATOM 706 C C . ASP A 1 84 ? -37.478 0.984 31.200 1.00 83.12 84 ASP A C 1
ATOM 708 O O . ASP A 1 84 ? -37.965 2.028 30.768 1.00 83.12 84 ASP A O 1
ATOM 712 N N . GLU A 1 85 ? -36.956 0.908 32.431 1.00 79.00 85 GLU A N 1
ATOM 713 C CA . GLU A 1 85 ? -36.878 2.027 33.380 1.00 79.00 85 GLU A CA 1
ATOM 714 C C . GLU A 1 85 ? -35.924 3.143 32.916 1.00 79.00 85 GLU A C 1
ATOM 716 O O . GLU A 1 85 ? -36.271 4.321 33.001 1.00 79.00 85 GLU A O 1
ATOM 721 N N . GLU A 1 86 ? -34.741 2.801 32.388 1.00 83.00 86 GLU A N 1
ATOM 722 C CA . GLU A 1 86 ? -33.786 3.776 31.831 1.00 83.00 86 GLU A CA 1
ATOM 723 C C . GLU A 1 86 ? -34.292 4.387 30.520 1.00 83.00 86 GLU A C 1
ATOM 725 O O . GLU A 1 86 ? -33.983 5.536 30.195 1.00 83.00 86 GLU A O 1
ATOM 730 N N . LEU A 1 87 ? -35.088 3.619 29.774 1.00 83.50 87 LEU A N 1
ATOM 731 C CA . LEU A 1 87 ? -35.672 4.034 28.505 1.00 83.50 87 LEU A CA 1
ATOM 732 C C . LEU A 1 87 ? -37.008 4.782 28.678 1.00 83.50 87 LEU A C 1
ATOM 734 O O . LEU A 1 87 ? -37.545 5.315 27.706 1.00 83.50 87 LEU A O 1
ATOM 738 N N . GLY A 1 88 ? -37.524 4.859 29.911 1.00 83.25 88 GLY A N 1
ATOM 739 C CA . GLY A 1 88 ? -38.775 5.538 30.246 1.00 83.25 88 GLY A CA 1
ATOM 740 C C . GLY A 1 88 ? -40.009 4.883 29.626 1.00 83.25 88 GLY A C 1
ATOM 741 O O . GLY A 1 88 ? -41.002 5.569 29.380 1.00 83.25 88 GLY A O 1
ATOM 742 N N . ILE A 1 89 ? -39.943 3.582 29.333 1.00 84.25 89 ILE A N 1
ATOM 743 C CA . ILE A 1 89 ? -41.059 2.827 28.771 1.00 84.25 89 ILE A CA 1
ATOM 744 C C . ILE A 1 89 ? -41.979 2.434 29.933 1.00 84.25 89 ILE A C 1
ATOM 746 O O . ILE A 1 89 ? -41.558 1.681 30.813 1.00 84.25 89 ILE A O 1
ATOM 750 N N . PRO A 1 90 ? -43.220 2.947 29.984 1.00 83.69 90 PRO A N 1
ATOM 751 C CA . PRO A 1 90 ? -44.158 2.552 31.022 1.00 83.69 90 PRO A CA 1
ATOM 752 C C . PRO A 1 90 ? -44.526 1.066 30.859 1.00 83.69 90 PRO A C 1
ATOM 754 O O . PRO A 1 90 ? -44.657 0.600 29.722 1.00 83.69 90 PRO A O 1
ATOM 757 N N . PRO A 1 91 ? -44.723 0.320 31.961 1.00 82.44 91 PRO A N 1
ATOM 758 C CA . PRO A 1 91 ? -45.277 -1.025 31.879 1.00 82.44 91 PRO A CA 1
ATOM 759 C C . PRO A 1 91 ? -46.670 -0.964 31.237 1.00 82.44 91 PRO A C 1
ATOM 761 O O . PRO A 1 91 ? -47.433 -0.027 31.478 1.00 82.44 91 PRO A O 1
ATOM 764 N N . LEU A 1 92 ? -46.993 -1.939 30.387 1.00 79.50 92 LEU A N 1
ATOM 765 C CA . LEU A 1 92 ? -48.352 -2.087 29.870 1.00 79.50 92 LEU A CA 1
ATOM 766 C C . LEU A 1 92 ? -49.234 -2.620 31.006 1.00 79.50 92 LEU A C 1
ATOM 768 O O . LEU A 1 92 ? -49.014 -3.735 31.476 1.00 79.50 92 LEU A O 1
ATOM 772 N N . ASP A 1 93 ? -50.189 -1.806 31.449 1.00 76.50 93 ASP A N 1
ATOM 773 C CA . ASP A 1 93 ? -51.257 -2.225 32.358 1.00 76.50 93 ASP A CA 1
ATOM 774 C C . ASP A 1 93 ? -52.278 -3.080 31.572 1.00 76.50 93 ASP A C 1
ATOM 776 O O . ASP A 1 93 ? -52.797 -2.617 30.550 1.00 76.50 93 ASP A O 1
ATOM 780 N N . ASP A 1 94 ? -52.556 -4.303 32.043 1.00 62.28 94 ASP A N 1
ATOM 781 C CA . ASP A 1 94 ? -53.715 -5.129 31.641 1.00 62.28 94 ASP A CA 1
ATOM 782 C C . ASP A 1 94 ? -54.957 -4.790 32.490 1.00 62.28 94 ASP A C 1
ATOM 784 O O . ASP A 1 94 ? -54.821 -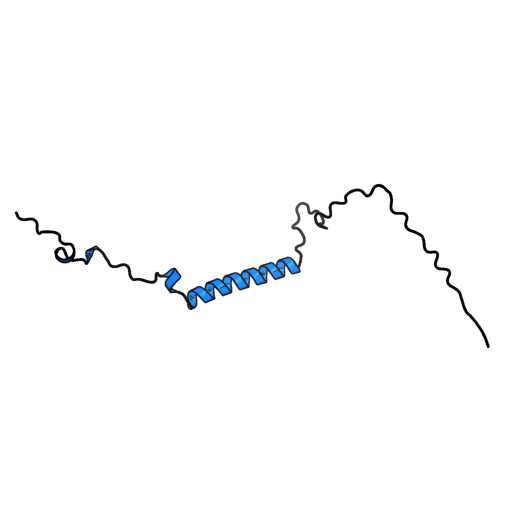4.679 33.735 1.00 62.28 94 ASP A O 1
#

Foldseek 3Di:
DDDDDDDDDPPPPPPDDDPDDDPDPPPDPADDDDPDDGDDDPVVVVVVVVVVVVVVVVVVVCCVVPVCVVVPPDDDDDPVPDDCVNVVNDDDDD

Secondary structure (DSSP, 8-state):
------------------S--------------SSSPPPPPHHHHHHHHHHHHHHHHHHHHHHHH-THHHH-SSPPP-GGGS-TTTTT------

Organism: Ixodes scapularis (NCBI:txid6945)

pLDDT: mean 80.2, std 12.81, range [44.62, 98.25]

Radius of gyration: 38.66 Å; chains: 1; bounding box: 120×38×74 Å